Protein AF-A0A6S6T4F5-F1 (afdb_monomer_lite)

Structure (mmCIF, N/CA/C/O backbone):
data_AF-A0A6S6T4F5-F1
#
_entry.id   AF-A0A6S6T4F5-F1
#
loop_
_atom_site.group_PDB
_atom_site.id
_atom_site.type_symbol
_atom_site.label_atom_id
_atom_site.label_alt_id
_atom_site.label_comp_id
_atom_site.label_asym_id
_atom_site.label_entity_id
_atom_site.label_seq_id
_atom_site.pdbx_PDB_ins_code
_atom_site.Cartn_x
_atom_site.Cartn_y
_atom_site.Cartn_z
_atom_site.occupancy
_atom_site.B_iso_or_equiv
_atom_site.auth_seq_id
_atom_site.auth_comp_id
_atom_site.auth_asym_id
_atom_site.auth_atom_id
_atom_site.pdbx_PDB_model_num
ATOM 1 N N . TRP A 1 1 ? 0.548 8.487 -3.171 1.00 74.69 1 TRP A N 1
ATOM 2 C CA . TRP A 1 1 ? -0.262 9.704 -2.981 1.00 74.69 1 TRP A CA 1
ATOM 3 C C . TRP A 1 1 ? -0.060 10.756 -4.063 1.00 74.69 1 TRP A C 1
ATOM 5 O O . TRP A 1 1 ? -1.010 10.985 -4.784 1.00 74.69 1 TRP A O 1
ATOM 15 N N . LYS A 1 2 ? 1.129 11.364 -4.257 1.00 78.38 2 LYS A N 1
ATOM 16 C CA . LYS A 1 2 ? 1.298 12.429 -5.276 1.00 78.38 2 LYS A CA 1
ATOM 17 C C . LYS A 1 2 ? 0.782 12.031 -6.668 1.00 78.38 2 LYS A C 1
ATOM 19 O O . LYS A 1 2 ? -0.039 12.744 -7.213 1.00 78.38 2 LYS A O 1
ATOM 24 N N . TYR A 1 3 ? 1.200 10.874 -7.176 1.00 80.44 3 TYR A N 1
ATOM 25 C CA . TYR A 1 3 ? 0.739 10.395 -8.481 1.00 80.44 3 TYR A CA 1
ATOM 26 C C . TYR A 1 3 ? -0.768 10.071 -8.506 1.00 80.44 3 TYR A C 1
ATOM 28 O O . TYR A 1 3 ? -1.454 10.435 -9.446 1.00 80.44 3 TYR A O 1
ATOM 36 N N . MET A 1 4 ? -1.326 9.499 -7.431 1.00 82.44 4 MET A N 1
ATOM 37 C CA . MET A 1 4 ? -2.783 9.288 -7.316 1.00 82.44 4 MET A CA 1
ATOM 38 C C . MET A 1 4 ? -3.574 10.601 -7.411 1.00 82.44 4 MET A C 1
ATOM 40 O O . MET A 1 4 ? -4.657 10.612 -7.973 1.00 82.44 4 MET A O 1
ATOM 44 N N . ARG A 1 5 ? -3.026 11.709 -6.893 1.00 84.00 5 ARG A N 1
ATOM 45 C CA . ARG A 1 5 ? -3.630 13.050 -6.999 1.00 84.00 5 ARG A CA 1
ATOM 46 C C . ARG A 1 5 ? -3.539 13.656 -8.399 1.00 84.00 5 ARG A C 1
ATOM 48 O O . ARG A 1 5 ? -4.255 14.605 -8.680 1.00 84.00 5 ARG A O 1
ATOM 55 N N . GLU A 1 6 ? -2.607 13.182 -9.222 1.00 85.31 6 GLU A N 1
ATOM 56 C CA . GLU A 1 6 ? -2.484 13.591 -10.626 1.00 85.31 6 GLU A CA 1
ATOM 57 C C . GLU A 1 6 ? -3.473 12.816 -11.503 1.00 85.31 6 GLU A C 1
ATOM 59 O O . GLU A 1 6 ? -3.980 13.372 -12.470 1.00 85.31 6 GLU A O 1
ATOM 64 N N . LEU A 1 7 ? -3.762 11.561 -11.142 1.00 84.25 7 LEU A N 1
ATOM 65 C CA . LEU A 1 7 ? -4.749 10.723 -11.824 1.00 84.25 7 LEU A CA 1
ATOM 66 C C . LEU A 1 7 ? -6.187 11.095 -11.453 1.00 84.25 7 LEU A C 1
ATOM 68 O O . LEU A 1 7 ? -7.042 11.149 -12.322 1.00 84.25 7 LEU A O 1
ATOM 72 N N . ASN A 1 8 ? -6.440 11.390 -10.177 1.00 82.50 8 ASN A N 1
ATOM 73 C CA . ASN A 1 8 ? -7.784 11.632 -9.672 1.00 82.50 8 ASN A CA 1
ATOM 74 C C . ASN A 1 8 ? -7.935 13.042 -9.077 1.00 82.50 8 ASN A C 1
ATOM 76 O O . ASN A 1 8 ? -7.278 13.410 -8.093 1.00 82.50 8 ASN A O 1
ATOM 80 N N . ASN A 1 9 ? -8.869 13.807 -9.648 1.00 82.44 9 ASN A N 1
ATOM 81 C CA . ASN A 1 9 ? -9.191 15.169 -9.226 1.00 82.44 9 ASN A CA 1
ATOM 82 C C . ASN A 1 9 ? -9.790 15.255 -7.816 1.00 82.44 9 ASN A C 1
ATOM 84 O O . ASN A 1 9 ? -9.547 16.244 -7.121 1.00 82.44 9 ASN A O 1
ATOM 88 N N . ASP A 1 10 ? -10.508 14.236 -7.350 1.00 83.06 10 ASP A N 1
ATOM 89 C CA . ASP A 1 10 ? -11.091 14.219 -6.004 1.00 83.06 10 ASP A CA 1
ATOM 90 C C . ASP A 1 10 ? -9.997 14.172 -4.931 1.00 83.06 10 ASP A C 1
ATOM 92 O O . ASP A 1 10 ? -10.127 14.746 -3.846 1.00 83.06 10 ASP A O 1
ATOM 96 N N . TYR A 1 11 ? -8.845 13.585 -5.258 1.00 81.81 11 TYR A N 1
ATOM 97 C CA . TYR A 1 11 ? -7.681 13.575 -4.377 1.00 81.81 11 TYR A CA 1
ATOM 98 C C . TYR A 1 11 ? -6.831 14.843 -4.501 1.00 81.81 11 TYR A C 1
ATOM 100 O O . TYR A 1 11 ? -5.964 15.079 -3.651 1.00 81.81 11 TYR A O 1
ATOM 108 N N . ALA A 1 12 ? -7.061 15.698 -5.502 1.00 80.69 12 ALA A N 1
ATOM 109 C CA . ALA A 1 12 ? -6.193 16.832 -5.817 1.00 80.69 12 ALA A CA 1
ATOM 110 C C . ALA A 1 12 ? -5.990 17.796 -4.637 1.00 80.69 12 ALA A C 1
ATOM 112 O O . ALA A 1 12 ? -4.903 18.357 -4.501 1.00 80.69 12 ALA A O 1
ATOM 113 N N . ASN A 1 13 ? -6.973 17.935 -3.743 1.00 81.25 13 ASN A N 1
ATOM 114 C CA . ASN A 1 13 ? -6.919 18.855 -2.598 1.00 81.25 13 ASN A CA 1
ATOM 115 C C . ASN A 1 13 ? -6.362 18.240 -1.304 1.00 81.25 13 ASN A C 1
ATOM 117 O O . ASN A 1 13 ? -6.194 18.945 -0.311 1.00 81.25 13 ASN A O 1
ATOM 121 N N . SER A 1 14 ? -6.051 16.945 -1.294 1.00 79.88 14 SER A N 1
ATOM 122 C CA . SER A 1 14 ? -5.498 16.285 -0.109 1.00 79.88 14 SER A CA 1
ATOM 123 C C . SER A 1 14 ? -4.089 16.799 0.227 1.00 79.88 14 SER A C 1
ATOM 125 O O . SER A 1 14 ? -3.204 16.894 -0.634 1.00 79.88 14 SER A O 1
ATOM 127 N N . GLN A 1 15 ? -3.847 17.126 1.497 1.00 80.06 15 GLN A N 1
ATOM 128 C CA . GLN A 1 15 ? -2.523 17.528 1.962 1.00 80.06 15 GLN A CA 1
ATOM 129 C C . GLN A 1 15 ? -1.680 16.287 2.275 1.00 80.06 15 GLN A C 1
ATOM 131 O O . GLN A 1 15 ? -1.990 15.508 3.169 1.00 80.06 15 GLN A O 1
ATOM 136 N N . THR A 1 16 ? -0.598 16.091 1.520 1.00 77.44 16 THR A N 1
ATOM 137 C CA . THR A 1 16 ? 0.304 14.953 1.726 1.00 77.44 16 THR A CA 1
ATOM 138 C C . THR A 1 16 ? 1.345 15.284 2.786 1.00 77.44 16 THR A C 1
ATOM 140 O O . THR A 1 16 ? 2.193 16.152 2.562 1.00 77.44 16 THR A O 1
ATOM 143 N N . PHE A 1 17 ? 1.369 14.527 3.877 1.00 79.25 17 PHE A N 1
ATOM 144 C CA . PHE A 1 17 ? 2.490 14.522 4.811 1.00 79.25 17 PHE A CA 1
ATOM 145 C C . PHE A 1 17 ? 3.350 13.285 4.547 1.00 79.25 17 PHE A C 1
ATOM 147 O O . PHE A 1 17 ? 2.884 12.157 4.672 1.00 79.25 17 PHE A O 1
ATOM 154 N N . TYR A 1 18 ? 4.621 13.474 4.182 1.00 76.81 18 TYR A N 1
ATOM 155 C CA . TYR A 1 18 ? 5.584 12.371 4.013 1.00 76.81 18 TYR A CA 1
ATOM 156 C C . TYR A 1 18 ? 6.149 11.925 5.368 1.00 76.81 18 TYR A C 1
ATOM 158 O O . TYR A 1 18 ? 7.358 11.837 5.570 1.00 76.81 18 TYR A O 1
ATOM 166 N N . GLN A 1 19 ? 5.249 11.700 6.319 1.00 78.50 19 GLN A N 1
ATOM 167 C CA . GLN A 1 19 ? 5.535 11.174 7.642 1.00 78.50 19 GLN A CA 1
ATOM 168 C C . GLN A 1 19 ? 4.931 9.776 7.717 1.00 78.50 19 GLN A C 1
ATOM 170 O O . GLN A 1 19 ? 3.847 9.528 7.197 1.00 78.50 19 GLN A O 1
ATOM 175 N N . GLY A 1 20 ? 5.649 8.840 8.325 1.00 79.88 20 GLY A N 1
ATOM 176 C CA . GLY A 1 20 ? 5.223 7.449 8.386 1.00 79.88 20 GLY A CA 1
ATOM 177 C C . GLY A 1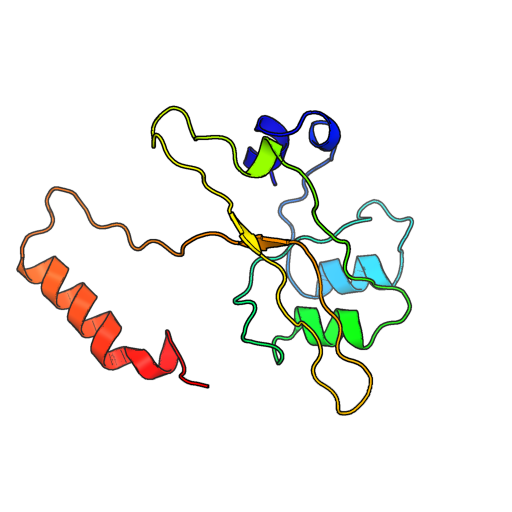 20 ? 5.573 6.806 9.715 1.00 79.88 20 GLY A C 1
ATOM 178 O O . GLY A 1 20 ? 6.027 7.457 10.654 1.00 79.88 20 GLY A O 1
ATOM 179 N N . GLY A 1 21 ? 5.395 5.492 9.777 1.00 86.94 21 GLY A N 1
ATOM 180 C CA . GLY A 1 21 ? 5.666 4.727 10.987 1.00 86.94 21 GLY A CA 1
ATOM 181 C C . GLY A 1 21 ? 4.482 4.682 11.949 1.00 86.94 21 GLY A C 1
ATOM 182 O O . GLY A 1 21 ? 3.465 5.347 11.775 1.00 86.94 21 GLY A O 1
ATOM 183 N N . MET A 1 22 ? 4.636 3.860 12.987 1.00 88.38 22 MET A N 1
ATOM 184 C CA . MET A 1 22 ? 3.577 3.592 13.967 1.00 88.38 22 MET A CA 1
ATOM 185 C C . MET A 1 22 ? 3.141 4.834 14.747 1.00 88.38 22 MET A C 1
ATOM 187 O O . MET A 1 22 ? 2.012 4.880 15.214 1.00 88.38 22 MET A O 1
ATOM 191 N N . GLN A 1 23 ? 4.013 5.835 14.885 1.00 88.31 23 GLN A N 1
ATOM 192 C CA . GLN A 1 23 ? 3.697 7.062 15.613 1.00 88.31 23 GLN A CA 1
ATOM 193 C C . GLN A 1 23 ? 2.574 7.856 14.934 1.00 88.31 23 GLN A C 1
ATOM 195 O O . GLN A 1 23 ? 1.668 8.315 15.620 1.00 88.31 23 GLN A O 1
ATOM 200 N N . VAL A 1 24 ? 2.601 7.966 13.602 1.00 89.81 24 VAL A N 1
ATOM 201 C CA . VAL A 1 24 ? 1.558 8.673 12.842 1.00 89.81 24 VAL A CA 1
ATOM 202 C C . VAL A 1 24 ? 0.235 7.912 12.912 1.00 89.81 24 VAL A C 1
ATOM 204 O O . VAL A 1 24 ? -0.801 8.506 13.183 1.00 89.81 24 VAL A O 1
ATOM 207 N N . LEU A 1 25 ? 0.272 6.583 12.764 1.00 90.81 25 LEU A N 1
ATOM 208 C CA . LEU A 1 25 ? -0.927 5.750 12.907 1.00 90.81 25 LEU A CA 1
ATOM 209 C C . LEU A 1 25 ? -1.516 5.826 14.329 1.00 90.81 25 LEU A C 1
ATOM 211 O O . LEU A 1 25 ? -2.728 5.879 14.497 1.00 90.81 25 LEU A O 1
ATOM 215 N N . SER A 1 26 ? -0.662 5.883 15.356 1.00 88.75 26 SER A N 1
ATOM 216 C CA . SER A 1 26 ? -1.090 6.074 16.746 1.00 88.75 26 SER A CA 1
ATOM 217 C C . SER A 1 26 ? -1.701 7.456 16.983 1.00 88.75 26 SER A C 1
ATOM 219 O O . SER A 1 26 ? -2.612 7.571 17.801 1.00 88.75 26 SER A O 1
ATOM 221 N N . GLN A 1 27 ? -1.205 8.496 16.304 1.00 90.75 27 GLN A N 1
ATOM 222 C CA . GLN A 1 27 ? -1.781 9.839 16.365 1.00 90.75 27 GLN A CA 1
ATOM 223 C C . GLN A 1 27 ? -3.179 9.847 15.750 1.00 90.75 27 GLN A C 1
ATOM 225 O O . GLN A 1 27 ? -4.099 10.317 16.409 1.00 90.75 27 GLN A O 1
ATOM 230 N N . LEU A 1 28 ? -3.343 9.256 14.562 1.00 91.69 28 LEU A N 1
ATOM 231 C CA . LEU A 1 28 ? -4.645 9.103 13.909 1.00 91.69 28 LEU A CA 1
ATOM 232 C C . LEU A 1 28 ? -5.647 8.379 14.824 1.00 91.69 28 LEU A C 1
ATOM 234 O O . LEU A 1 28 ? -6.746 8.870 15.037 1.00 91.69 28 LEU A O 1
ATOM 238 N N . ALA A 1 29 ? -5.234 7.272 15.450 1.00 91.12 29 ALA A N 1
ATOM 239 C CA . ALA A 1 29 ? -6.091 6.523 16.373 1.00 91.12 29 ALA A CA 1
ATOM 240 C C . ALA A 1 29 ? -6.470 7.302 17.647 1.00 91.12 29 ALA A C 1
ATOM 242 O O . ALA A 1 29 ? -7.505 7.039 18.249 1.00 91.12 29 ALA A O 1
ATOM 243 N N . SER A 1 30 ? -5.615 8.226 18.101 1.00 91.19 30 SER A N 1
ATOM 244 C CA . SER A 1 30 ? -5.844 8.994 19.337 1.00 91.19 30 SER A CA 1
ATOM 245 C C . SER A 1 30 ? -6.560 10.325 19.091 1.00 91.19 30 SER A C 1
ATOM 247 O O . SER A 1 30 ? -7.113 10.905 20.024 1.00 91.19 30 SER A O 1
ATOM 249 N N . GLN A 1 31 ? -6.482 10.848 17.867 1.00 90.44 31 GLN A N 1
ATOM 250 C CA . GLN A 1 31 ? -7.003 12.147 17.444 1.00 90.44 31 GLN A CA 1
ATOM 251 C C . GLN A 1 31 ? -7.546 12.037 16.006 1.00 90.44 31 GLN A C 1
ATOM 253 O O . GLN A 1 31 ? -6.942 12.599 15.091 1.00 90.44 31 GLN A O 1
ATOM 258 N N . PRO A 1 32 ? -8.667 11.323 15.790 1.00 81.69 32 PRO A N 1
ATOM 259 C CA . PRO A 1 32 ? -9.206 11.082 14.446 1.00 81.69 32 PRO A CA 1
ATOM 260 C C . PRO A 1 32 ? -9.583 12.379 13.708 1.00 81.69 32 PRO A C 1
ATOM 262 O O . PRO A 1 32 ? -9.438 12.457 12.491 1.00 81.69 32 PRO A O 1
ATOM 265 N N . ASP A 1 33 ? -9.966 13.424 14.450 1.00 85.75 33 ASP A N 1
ATOM 266 C CA . ASP A 1 33 ? -10.289 14.761 13.923 1.00 85.75 33 ASP A CA 1
ATOM 267 C C . ASP A 1 33 ? -9.078 15.722 13.886 1.00 85.75 33 ASP A C 1
ATOM 269 O O . ASP A 1 33 ? -9.239 16.942 13.810 1.00 85.75 33 ASP A O 1
ATOM 273 N N . GLY A 1 34 ? -7.856 15.200 14.024 1.00 85.81 34 GLY A N 1
ATOM 274 C CA . GLY A 1 34 ? -6.627 15.993 13.987 1.00 85.81 34 GLY A CA 1
ATOM 275 C C . GLY A 1 34 ? -6.198 16.404 12.573 1.00 85.81 34 GLY A C 1
ATOM 276 O O . GLY A 1 34 ? -6.861 16.124 11.578 1.00 85.81 34 GLY A O 1
ATOM 277 N N . ASP A 1 35 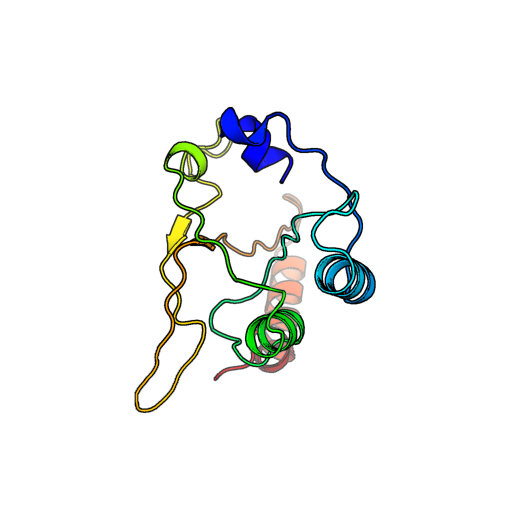? -5.019 17.026 12.473 1.00 85.69 35 ASP A N 1
ATOM 278 C CA . ASP A 1 35 ? -4.437 17.458 11.188 1.00 85.69 35 ASP A CA 1
ATOM 279 C C . ASP A 1 35 ? -4.139 16.288 10.227 1.00 85.69 35 ASP A C 1
ATOM 281 O O . ASP A 1 35 ? -4.025 16.476 9.015 1.00 85.69 35 ASP A O 1
ATOM 285 N N . ILE A 1 36 ? -3.982 15.077 10.774 1.00 86.06 36 ILE A N 1
ATOM 286 C CA . ILE A 1 36 ? -3.806 13.833 10.024 1.00 86.06 36 ILE A CA 1
ATOM 287 C C . ILE A 1 36 ? -5.046 12.981 10.268 1.00 86.06 36 ILE A C 1
ATOM 289 O O . ILE A 1 36 ? -5.221 12.451 11.360 1.00 86.06 36 ILE A O 1
ATOM 293 N N . ASN A 1 37 ? -5.865 12.832 9.231 1.00 87.25 37 ASN A N 1
ATOM 294 C CA . ASN A 1 37 ? -7.138 12.107 9.261 1.00 87.25 37 ASN A CA 1
ATOM 295 C C . ASN A 1 37 ? -7.143 10.848 8.371 1.00 87.25 37 ASN A C 1
ATOM 297 O O . ASN A 1 37 ? -8.128 10.120 8.328 1.00 87.25 37 ASN A O 1
ATOM 301 N N . ALA A 1 38 ? -6.040 10.572 7.669 1.00 88.62 38 ALA A N 1
ATOM 302 C CA . ALA A 1 38 ? -5.868 9.377 6.853 1.00 88.62 38 ALA A CA 1
ATOM 303 C C . ALA A 1 38 ? -4.407 8.912 6.862 1.00 88.62 38 ALA A C 1
ATOM 305 O O . ALA A 1 38 ? -3.473 9.718 6.911 1.00 88.62 38 ALA A O 1
ATOM 306 N N . PHE A 1 39 ? -4.206 7.596 6.778 1.00 90.44 39 PHE A N 1
ATOM 307 C CA . PHE A 1 39 ? -2.886 6.975 6.727 1.00 90.44 39 PHE A CA 1
ATOM 308 C C . PHE A 1 39 ? -2.832 5.940 5.602 1.00 90.44 39 PHE A C 1
ATOM 310 O O . PHE A 1 39 ? -3.500 4.913 5.661 1.00 90.44 39 PHE A O 1
ATOM 317 N N . LEU A 1 40 ? -2.002 6.196 4.589 1.00 88.12 40 LEU A N 1
ATOM 318 C CA . LEU A 1 40 ? -1.743 5.250 3.505 1.00 88.12 40 LEU A CA 1
ATOM 319 C C . LEU A 1 40 ? -0.414 4.529 3.743 1.00 88.12 40 LEU A C 1
ATOM 321 O O . LEU A 1 40 ? 0.620 5.169 3.950 1.00 88.12 40 LEU A O 1
ATOM 325 N N . TRP A 1 41 ? -0.413 3.205 3.617 1.00 88.69 41 TRP A N 1
ATOM 326 C CA . TRP A 1 41 ? 0.806 2.401 3.551 1.00 88.69 41 TRP A CA 1
ATOM 327 C C . TRP A 1 41 ? 0.746 1.432 2.372 1.00 88.69 41 TRP A C 1
ATOM 329 O O . TRP A 1 41 ? -0.312 1.180 1.808 1.00 88.69 41 TRP A O 1
ATOM 339 N N . VAL A 1 42 ? 1.906 0.889 2.004 1.00 85.56 42 VAL A N 1
ATOM 340 C CA . VAL A 1 42 ? 2.026 -0.157 0.984 1.00 85.56 42 VAL A CA 1
ATOM 341 C C . VAL A 1 42 ? 2.607 -1.395 1.652 1.00 85.56 42 VAL A C 1
ATOM 343 O O . VAL A 1 42 ? 3.632 -1.320 2.333 1.00 85.56 42 VAL A O 1
ATOM 346 N N . SER A 1 43 ? 1.943 -2.530 1.479 1.00 85.50 43 SER A N 1
ATOM 347 C CA . SER 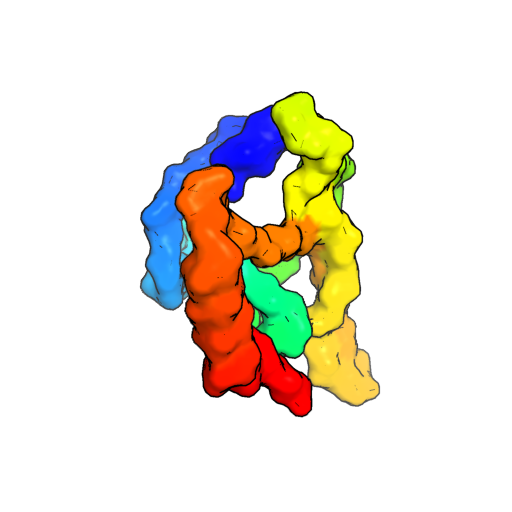A 1 43 ? 2.385 -3.835 1.969 1.00 85.50 43 SER A CA 1
ATOM 348 C C . SER A 1 43 ? 1.978 -4.928 0.990 1.00 85.50 43 SER A C 1
ATOM 350 O O . SER A 1 43 ? 1.121 -4.712 0.141 1.00 85.50 43 SER A O 1
ATOM 352 N N . ASN A 1 44 ? 2.584 -6.108 1.125 1.00 83.25 44 ASN A N 1
ATOM 353 C CA . ASN A 1 44 ? 2.097 -7.295 0.431 1.00 83.25 44 ASN A CA 1
ATOM 354 C C . ASN A 1 44 ? 0.729 -7.694 1.040 1.00 83.25 44 ASN A C 1
ATOM 356 O O . ASN A 1 44 ? 0.676 -7.840 2.267 1.0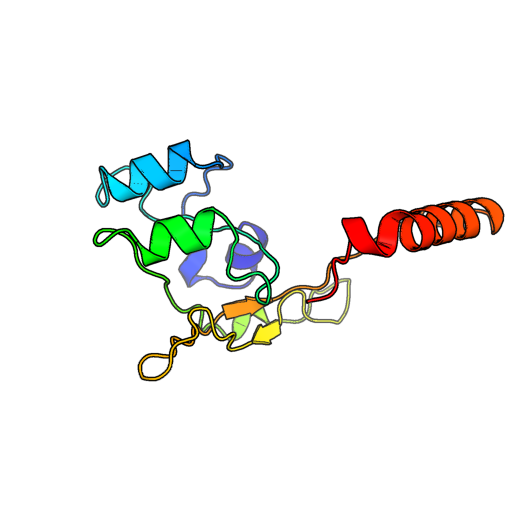0 83.25 44 ASN A O 1
ATOM 360 N N . PRO A 1 45 ? -0.338 -7.833 0.228 1.00 76.06 45 PRO A N 1
ATOM 361 C CA . PRO A 1 45 ? -1.684 -8.150 0.712 1.00 76.06 45 PRO A CA 1
ATOM 362 C C . PRO A 1 45 ? -1.792 -9.538 1.358 1.00 76.06 45 PRO A C 1
ATOM 364 O O . PRO A 1 45 ? -2.545 -9.700 2.311 1.00 76.06 45 PRO A O 1
ATOM 367 N N . ASP A 1 46 ? -0.971 -10.502 0.942 1.00 77.94 46 ASP A N 1
ATOM 368 C CA . ASP A 1 46 ? -0.982 -11.874 1.468 1.00 77.94 46 ASP A CA 1
ATOM 369 C C . ASP A 1 46 ? -0.362 -11.966 2.875 1.00 77.94 46 ASP A C 1
ATOM 371 O O . ASP A 1 46 ? -0.547 -12.939 3.609 1.00 77.94 46 ASP A O 1
ATOM 375 N N . LYS A 1 47 ? 0.378 -10.932 3.299 1.00 82.56 47 LYS A N 1
ATOM 376 C CA . LYS A 1 47 ? 1.021 -10.872 4.620 1.00 82.56 47 LYS A CA 1
ATOM 377 C C . LYS A 1 47 ? 0.101 -10.256 5.665 1.00 82.56 47 LYS A C 1
ATOM 379 O O . LYS A 1 47 ? 0.274 -9.108 6.086 1.00 82.56 47 LYS A O 1
ATOM 384 N N . LEU A 1 48 ? -0.840 -11.065 6.143 1.00 82.44 48 LEU A N 1
ATOM 385 C CA . LEU A 1 48 ? -1.850 -10.656 7.126 1.00 82.44 48 LEU A CA 1
ATOM 386 C C . LEU A 1 48 ? -1.293 -10.364 8.527 1.00 82.44 48 LEU A C 1
ATOM 388 O O . LEU A 1 48 ? -1.950 -9.745 9.364 1.00 82.44 48 LEU A O 1
ATOM 392 N N . ASP A 1 49 ? -0.068 -10.796 8.814 1.00 82.81 49 ASP A N 1
ATOM 393 C CA . ASP A 1 49 ? 0.542 -10.669 10.131 1.00 82.81 49 ASP A CA 1
ATOM 394 C C . ASP A 1 49 ? 1.334 -9.359 10.324 1.00 82.81 49 ASP A C 1
ATOM 396 O O . ASP A 1 49 ? 1.927 -9.137 11.390 1.00 82.81 49 ASP A O 1
ATOM 400 N N . GLN A 1 50 ? 1.318 -8.478 9.322 1.00 86.25 50 GLN A N 1
ATOM 401 C CA . GLN A 1 50 ? 2.056 -7.223 9.321 1.00 86.25 50 GLN A CA 1
ATOM 402 C C . GLN A 1 50 ? 1.510 -6.211 10.348 1.00 86.25 50 GLN A C 1
ATOM 404 O O . GLN A 1 50 ? 0.314 -6.135 10.640 1.00 86.25 50 GLN A O 1
ATOM 409 N N . ARG A 1 51 ? 2.421 -5.417 10.924 1.00 89.69 51 ARG A N 1
ATOM 410 C CA . ARG A 1 51 ? 2.153 -4.585 12.111 1.00 89.69 51 ARG A CA 1
ATOM 411 C C . ARG A 1 51 ? 1.053 -3.532 11.934 1.00 89.69 51 ARG A C 1
ATOM 413 O O . ARG A 1 51 ? 0.326 -3.279 12.889 1.00 89.69 51 ARG A O 1
ATOM 420 N N . TYR A 1 52 ? 0.946 -2.900 10.765 1.00 90.56 52 TYR A N 1
ATOM 421 C CA . TYR A 1 52 ? -0.043 -1.853 10.513 1.00 90.56 52 TYR A CA 1
ATOM 422 C C . TYR A 1 52 ? -1.442 -2.459 10.419 1.00 90.56 52 TYR A C 1
ATOM 424 O O . TYR A 1 52 ? -2.326 -2.004 11.134 1.00 90.56 52 TYR A O 1
ATOM 432 N N . LEU A 1 53 ? -1.619 -3.538 9.648 1.00 89.50 53 LEU A N 1
ATOM 433 C CA . LEU A 1 53 ? -2.905 -4.233 9.518 1.00 89.50 53 LEU A CA 1
ATOM 434 C C . LEU A 1 53 ? -3.371 -4.763 10.870 1.00 89.50 53 LEU A C 1
ATOM 436 O O . LEU A 1 53 ? -4.488 -4.477 11.277 1.00 89.50 53 LEU A O 1
ATOM 440 N N . LYS A 1 54 ? -2.491 -5.432 11.626 1.00 89.06 54 LYS A N 1
ATOM 441 C CA . LYS A 1 54 ? -2.806 -5.853 13.000 1.00 89.06 54 LYS A CA 1
ATOM 442 C C . LYS A 1 54 ? -3.229 -4.691 13.895 1.00 89.06 54 LYS A C 1
ATOM 444 O O . LYS A 1 54 ? -4.057 -4.888 14.774 1.00 89.06 54 LYS A O 1
ATOM 449 N N . THR A 1 55 ? -2.640 -3.510 13.725 1.00 91.06 55 THR A N 1
ATOM 450 C CA . THR A 1 55 ? -2.986 -2.341 14.543 1.00 91.06 55 THR A CA 1
ATOM 451 C C . THR A 1 55 ? -4.363 -1.808 14.171 1.00 91.06 55 THR A C 1
ATOM 453 O O . THR A 1 55 ? -5.162 -1.576 15.067 1.00 91.06 55 THR A O 1
ATOM 456 N N . VAL A 1 56 ? -4.651 -1.676 12.873 1.00 91.38 56 VAL A N 1
ATOM 457 C CA . VAL A 1 56 ? -5.960 -1.232 12.374 1.00 91.38 56 VAL A CA 1
ATOM 458 C C . VAL A 1 56 ? -7.056 -2.216 12.790 1.00 91.38 56 VAL A C 1
ATOM 460 O O . VAL A 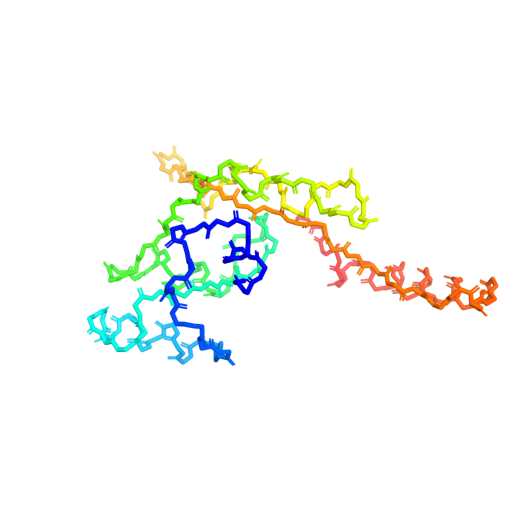1 56 ? -8.016 -1.816 13.426 1.00 91.38 56 VAL A O 1
ATOM 463 N N . LEU A 1 57 ? -6.879 -3.519 12.549 1.00 89.19 57 LEU A N 1
ATOM 464 C CA . LEU A 1 57 ? -7.901 -4.532 12.854 1.00 89.19 57 LEU A CA 1
ATOM 465 C C . LEU A 1 57 ? -8.204 -4.709 14.353 1.00 89.19 57 LEU A C 1
ATOM 467 O O . LEU A 1 57 ? -9.237 -5.282 14.695 1.00 89.19 57 LEU A O 1
ATOM 471 N N . ASN A 1 58 ? -7.301 -4.282 15.242 1.00 88.81 58 ASN A N 1
ATOM 472 C CA . ASN A 1 58 ? -7.460 -4.398 16.697 1.00 88.81 58 ASN A CA 1
ATOM 473 C C . ASN A 1 58 ? -7.782 -3.056 17.376 1.00 88.81 58 ASN A C 1
ATOM 475 O O . ASN A 1 58 ? -7.761 -2.985 18.606 1.00 88.81 58 ASN A O 1
ATOM 479 N N . ASN A 1 59 ? -8.033 -1.996 16.607 1.00 89.12 59 ASN A N 1
ATOM 480 C CA . ASN A 1 59 ? -8.346 -0.668 17.119 1.00 89.12 59 ASN A CA 1
ATOM 481 C C . ASN A 1 59 ? -9.714 -0.227 16.586 1.00 89.12 59 ASN A C 1
ATOM 483 O O . ASN A 1 59 ? -9.940 -0.234 15.386 1.00 89.12 59 ASN A O 1
ATOM 487 N N . ASP A 1 60 ? -10.623 0.149 17.478 1.00 90.25 60 ASP A N 1
ATOM 488 C CA . ASP A 1 60 ? -12.004 0.522 17.158 1.00 90.25 60 ASP A CA 1
ATOM 489 C C . ASP A 1 60 ? -12.154 1.946 16.598 1.00 90.25 60 ASP A C 1
ATOM 491 O O . ASP A 1 60 ? -13.215 2.292 16.089 1.00 90.25 60 ASP A O 1
ATOM 495 N N . GLN A 1 61 ? -11.102 2.764 16.683 1.00 90.50 61 GLN A N 1
ATOM 496 C CA . GLN A 1 61 ? -11.035 4.113 16.111 1.00 90.50 61 GLN A CA 1
ATOM 497 C C . GLN A 1 61 ? -10.422 4.126 14.703 1.00 90.50 61 GLN A C 1
ATOM 499 O O . GLN A 1 61 ? -10.308 5.188 14.094 1.00 90.50 61 GLN A O 1
ATOM 504 N N . LEU A 1 62 ? -9.967 2.974 14.202 1.00 91.44 62 LEU A N 1
ATOM 505 C CA . LEU A 1 62 ? -9.353 2.838 12.887 1.00 91.44 62 LEU A CA 1
ATOM 506 C C . LEU A 1 62 ? -10.167 1.880 12.025 1.00 91.44 62 LEU A C 1
ATOM 508 O O . LEU A 1 62 ? -10.600 0.825 12.476 1.00 91.44 62 LEU A O 1
ATOM 512 N N . GLU A 1 63 ? -10.283 2.209 10.747 1.00 91.50 63 GLU A N 1
ATOM 513 C CA . GLU A 1 63 ? -10.908 1.341 9.760 1.00 91.50 63 GLU A CA 1
ATOM 514 C C . GLU A 1 63 ? -10.105 1.314 8.460 1.00 91.50 63 GLU A C 1
ATOM 516 O O . GLU A 1 63 ? -9.314 2.213 8.159 1.00 91.50 63 GLU A O 1
ATOM 521 N N . LEU A 1 64 ? -10.279 0.226 7.710 1.00 90.31 64 LEU A N 1
ATOM 522 C CA . LEU A 1 64 ? -9.794 0.119 6.342 1.00 90.31 64 LEU A CA 1
ATOM 523 C C . LEU A 1 64 ? -10.841 0.747 5.432 1.00 90.31 64 LEU A C 1
ATOM 525 O O . LEU A 1 64 ? -12.016 0.405 5.529 1.00 90.31 64 LEU A O 1
ATOM 529 N N . ILE A 1 65 ? -10.401 1.650 4.563 1.00 88.25 65 ILE A N 1
ATOM 530 C CA . ILE A 1 65 ? -11.263 2.324 3.596 1.00 88.25 65 ILE A CA 1
ATOM 531 C C . ILE A 1 65 ? -11.002 1.720 2.220 1.00 88.25 65 ILE A C 1
ATOM 533 O O . ILE A 1 65 ? -9.846 1.660 1.787 1.00 88.25 65 ILE A O 1
ATOM 537 N N . ASP A 1 66 ? -12.071 1.298 1.548 1.00 87.19 66 ASP A N 1
ATOM 538 C CA . ASP A 1 66 ? -12.007 0.827 0.168 1.00 87.19 66 ASP A CA 1
ATOM 539 C C . ASP A 1 66 ? -11.534 1.949 -0.765 1.00 87.19 66 ASP A C 1
ATOM 541 O O . ASP A 1 66 ? -11.903 3.120 -0.625 1.00 87.19 66 ASP A O 1
ATOM 545 N N . VAL A 1 67 ? -10.703 1.586 -1.738 1.00 83.88 67 VAL A N 1
ATOM 546 C CA . VAL A 1 67 ? -10.254 2.486 -2.799 1.00 83.88 67 VAL A CA 1
ATOM 547 C C . VAL A 1 67 ? -10.864 2.000 -4.102 1.00 83.88 67 VAL A C 1
ATOM 549 O O . VAL A 1 67 ? -10.382 1.043 -4.702 1.00 83.88 67 VAL A O 1
ATOM 552 N N . ASP A 1 68 ? -11.894 2.714 -4.547 1.00 73.00 68 ASP A N 1
ATOM 553 C CA . ASP A 1 68 ? -12.756 2.340 -5.667 1.00 73.00 68 ASP A CA 1
ATOM 554 C C . ASP A 1 68 ? -12.748 3.430 -6.738 1.00 73.00 68 ASP A C 1
ATOM 556 O O . ASP A 1 68 ? -13.743 4.122 -6.945 1.00 73.00 68 ASP A O 1
ATOM 560 N N . ASP A 1 69 ? -11.611 3.611 -7.412 1.00 79.19 69 ASP A N 1
ATOM 561 C CA . ASP A 1 69 ? -11.444 4.742 -8.325 1.00 79.19 69 ASP A CA 1
ATOM 562 C C . ASP A 1 69 ? -10.828 4.371 -9.677 1.00 79.19 69 ASP A C 1
ATOM 564 O O . ASP A 1 69 ? -9.633 4.130 -9.815 1.00 79.19 69 ASP A O 1
ATOM 568 N N . TRP A 1 70 ? -11.658 4.342 -10.712 1.00 71.81 70 TRP A N 1
ATOM 569 C CA . TRP A 1 70 ? -11.261 3.854 -12.029 1.00 71.81 70 TRP A CA 1
ATOM 570 C C . TRP A 1 70 ? -10.096 4.639 -12.663 1.00 71.81 70 TRP A C 1
ATOM 572 O O . TRP A 1 70 ? -9.285 3.997 -13.339 1.00 71.81 70 TRP A O 1
ATOM 582 N N . ASP A 1 71 ? -9.950 5.942 -12.375 1.00 81.44 71 ASP A N 1
ATOM 583 C CA . ASP A 1 71 ? -8.867 6.793 -12.900 1.00 81.44 71 ASP A CA 1
ATOM 584 C C . ASP A 1 71 ? -7.494 6.324 -12.396 1.00 81.44 71 ASP A C 1
ATOM 586 O O . ASP A 1 71 ? -6.466 6.508 -13.049 1.00 81.44 71 ASP A O 1
ATOM 590 N N . LEU A 1 72 ? -7.434 5.629 -11.254 1.00 83.00 72 LEU A N 1
ATOM 591 C CA . LEU A 1 72 ? -6.170 5.082 -10.758 1.00 83.00 72 LEU A CA 1
ATOM 592 C C . LEU A 1 72 ? -5.608 3.970 -11.656 1.00 83.00 72 LEU A C 1
ATOM 594 O O . LEU A 1 72 ? -4.406 3.708 -11.590 1.00 83.00 72 LEU A O 1
ATOM 598 N N . ASN A 1 73 ? -6.414 3.325 -12.510 1.00 83.75 73 ASN A N 1
ATOM 599 C CA . ASN A 1 73 ? -5.887 2.366 -13.489 1.00 83.75 73 ASN A CA 1
ATOM 600 C C . ASN A 1 73 ? -5.455 3.010 -14.817 1.00 83.75 73 ASN A C 1
ATOM 602 O O . ASN A 1 73 ? -4.968 2.298 -15.697 1.00 83.75 73 ASN A O 1
ATOM 606 N N . ASP A 1 74 ? -5.543 4.332 -14.960 1.00 86.38 74 ASP A N 1
ATOM 607 C CA . ASP A 1 74 ? -5.166 4.997 -16.201 1.00 86.38 74 ASP A CA 1
ATOM 608 C C . ASP A 1 74 ? -3.725 4.696 -16.629 1.00 86.38 74 ASP A C 1
ATOM 610 O O . ASP A 1 74 ? -2.793 4.494 -15.836 1.00 86.38 74 ASP A O 1
ATOM 614 N N . LYS A 1 75 ? -3.534 4.642 -17.951 1.00 84.88 75 LYS A N 1
ATOM 615 C CA . LYS A 1 75 ? -2.224 4.374 -18.538 1.00 84.88 75 LYS A CA 1
ATOM 616 C C . LYS A 1 75 ? -1.300 5.555 -18.298 1.00 84.88 75 LYS A C 1
ATOM 618 O O . LYS A 1 75 ? -1.561 6.666 -18.747 1.00 84.88 75 LYS A O 1
ATOM 623 N N . HIS A 1 76 ? -0.144 5.274 -17.711 1.00 83.88 76 HIS A N 1
ATOM 624 C CA . HIS A 1 76 ? 0.914 6.262 -17.609 1.00 83.88 76 HIS A CA 1
ATOM 625 C C . HIS A 1 76 ? 1.443 6.613 -19.007 1.00 83.88 76 HIS A C 1
ATOM 627 O O . HIS A 1 76 ? 1.882 5.726 -19.743 1.00 83.88 76 HIS A O 1
ATOM 633 N N . GLU A 1 77 ? 1.500 7.905 -19.335 1.00 84.81 77 GLU A N 1
ATOM 634 C CA . GLU A 1 77 ? 1.841 8.427 -20.670 1.00 84.81 77 GLU A CA 1
ATOM 635 C C . GLU A 1 77 ? 3.137 7.831 -21.246 1.00 84.81 77 GLU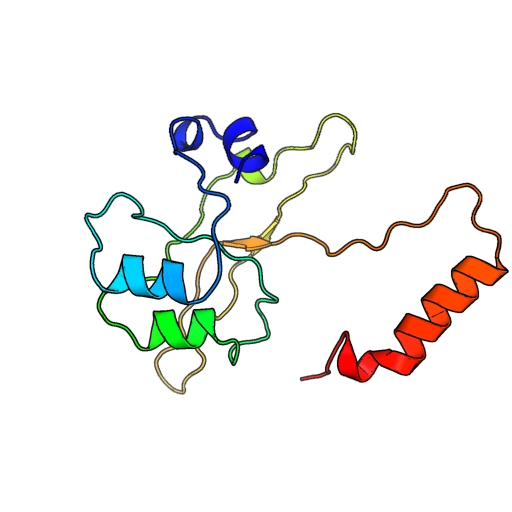 A C 1
ATOM 637 O O . GLU A 1 77 ? 3.160 7.323 -22.363 1.00 84.81 77 GLU A O 1
ATOM 642 N N . THR A 1 78 ? 4.214 7.820 -20.455 1.00 76.88 78 THR A N 1
ATOM 643 C CA . THR A 1 78 ? 5.518 7.276 -20.875 1.00 76.88 78 THR A CA 1
ATOM 644 C C . THR A 1 78 ? 5.591 5.746 -20.890 1.00 76.88 78 THR A C 1
ATOM 646 O O . THR A 1 78 ? 6.329 5.178 -21.691 1.00 76.88 78 THR A O 1
ATOM 649 N N . LEU A 1 79 ? 4.885 5.058 -19.986 1.00 76.00 79 LEU A N 1
ATOM 650 C CA . LEU A 1 79 ? 5.019 3.606 -19.807 1.00 76.00 79 LEU A CA 1
ATOM 651 C C . LEU A 1 79 ? 3.995 2.812 -20.629 1.00 76.00 79 LEU A C 1
ATOM 653 O O . LEU A 1 79 ? 4.172 1.610 -20.808 1.00 76.00 79 LEU A O 1
ATOM 657 N N . GLY A 1 80 ? 2.917 3.451 -21.096 1.00 83.69 80 GLY A N 1
ATOM 658 C CA . GLY A 1 80 ? 1.858 2.828 -21.898 1.00 83.69 80 GLY A CA 1
ATOM 659 C C . GLY A 1 80 ? 1.022 1.772 -21.160 1.00 83.69 80 GLY A C 1
ATOM 660 O O . GLY A 1 80 ? 0.202 1.093 -21.785 1.00 83.69 80 GLY A O 1
ATOM 661 N N . ARG A 1 81 ? 1.215 1.630 -19.844 1.00 81.25 81 ARG A N 1
ATOM 662 C CA . ARG A 1 81 ? 0.527 0.685 -18.953 1.00 81.25 81 ARG A CA 1
ATOM 663 C C . ARG A 1 81 ? 0.077 1.380 -17.670 1.00 81.25 81 ARG A C 1
ATOM 665 O O . ARG A 1 81 ? 0.627 2.427 -17.324 1.00 81.25 81 ARG A O 1
ATOM 672 N N . SER A 1 82 ? -0.898 0.793 -16.983 1.00 84.88 82 SER A N 1
ATOM 673 C CA . SER A 1 82 ? -1.335 1.267 -15.672 1.00 84.88 82 SER A CA 1
ATOM 674 C C . SER A 1 82 ? -0.235 1.057 -14.628 1.00 84.88 82 SER A C 1
ATOM 676 O O . SER A 1 82 ? 0.529 0.088 -14.698 1.00 84.88 82 SER A O 1
ATOM 678 N N . ILE A 1 83 ? -0.125 1.986 -13.676 1.00 84.50 83 ILE A N 1
ATOM 679 C CA . ILE A 1 83 ? 0.744 1.811 -12.500 1.00 84.50 83 ILE A CA 1
ATOM 680 C C . ILE A 1 83 ? 0.028 0.991 -11.430 1.00 84.50 83 ILE A C 1
ATOM 682 O O . ILE A 1 83 ? 0.646 0.126 -10.808 1.00 84.50 83 ILE A O 1
ATOM 686 N N . TYR A 1 84 ? -1.262 1.263 -11.232 1.00 86.94 84 TYR A N 1
ATOM 687 C CA . TYR A 1 84 ? -2.099 0.565 -10.272 1.00 86.94 84 TYR A CA 1
ATOM 688 C C . TYR A 1 84 ? -2.986 -0.476 -10.962 1.00 86.94 84 TYR A C 1
ATOM 690 O O . TYR A 1 84 ? -3.340 -0.357 -12.142 1.00 86.94 84 TYR A O 1
ATOM 698 N N . ARG A 1 85 ? -3.337 -1.512 -10.203 1.00 86.94 85 ARG A N 1
ATOM 699 C CA . ARG A 1 85 ? -4.342 -2.523 -10.537 1.00 86.94 85 ARG A CA 1
ATOM 700 C C . ARG A 1 85 ? -5.320 -2.640 -9.379 1.00 86.94 85 ARG A C 1
ATOM 702 O O . ARG A 1 85 ? -4.897 -2.531 -8.235 1.00 86.94 85 ARG A O 1
ATOM 709 N N . PHE A 1 86 ? -6.592 -2.856 -9.680 1.00 87.56 86 PHE A N 1
ATOM 710 C CA . PHE A 1 86 ? -7.609 -3.089 -8.660 1.00 87.56 86 PHE A CA 1
ATOM 711 C C . PHE A 1 86 ? -7.645 -4.558 -8.276 1.00 87.56 86 PHE A C 1
ATOM 713 O O . PHE A 1 86 ? -7.743 -5.415 -9.154 1.00 87.56 86 PHE A O 1
ATOM 720 N N . GLU A 1 87 ? -7.563 -4.822 -6.978 1.00 86.94 87 GLU A N 1
ATOM 721 C CA . GLU A 1 87 ? -7.637 -6.159 -6.396 1.00 86.94 87 GLU A CA 1
ATOM 722 C C . GLU A 1 87 ? -8.496 -6.108 -5.121 1.00 86.94 87 GLU A C 1
ATOM 724 O O . GLU A 1 87 ? -8.611 -5.061 -4.479 1.00 86.94 87 GLU A O 1
ATOM 729 N N . GLU A 1 88 ? -9.105 -7.238 -4.762 1.00 87.75 88 GLU A N 1
ATOM 730 C CA . GLU A 1 88 ? -9.937 -7.407 -3.560 1.00 87.75 88 GLU A CA 1
ATOM 731 C C . GLU A 1 88 ? -9.285 -8.448 -2.632 1.00 87.75 88 GLU A C 1
ATOM 733 O O . GLU A 1 88 ? -9.700 -9.607 -2.601 1.00 87.75 88 GLU A O 1
ATOM 738 N N . PRO A 1 89 ? -8.191 -8.099 -1.930 1.00 83.75 89 PRO A N 1
ATOM 739 C CA . PRO A 1 89 ? -7.548 -9.020 -1.004 1.00 83.75 89 PRO A CA 1
ATOM 740 C C . PRO A 1 89 ? -8.388 -9.281 0.255 1.00 83.75 89 PRO A C 1
ATOM 742 O O . PRO A 1 89 ? -8.934 -8.367 0.878 1.00 83.75 89 PRO A O 1
ATOM 745 N N . GLU A 1 90 ? -8.391 -10.538 0.698 1.00 85.00 90 GLU A N 1
ATOM 746 C CA . GLU A 1 90 ? -8.887 -10.940 2.017 1.00 85.00 90 GLU A CA 1
ATOM 747 C C . GLU A 1 90 ? -7.905 -10.483 3.106 1.00 85.00 90 GLU A C 1
ATOM 749 O O . GLU A 1 90 ? -6.823 -11.047 3.262 1.00 85.00 90 GLU A O 1
ATOM 754 N N . VAL A 1 91 ? -8.276 -9.478 3.899 1.00 81.69 91 VAL A N 1
ATOM 755 C CA . VAL A 1 91 ? -7.409 -8.880 4.933 1.00 81.69 91 VAL A CA 1
ATOM 756 C C . VAL A 1 91 ? -7.629 -9.463 6.331 1.00 81.69 91 VAL A C 1
ATOM 758 O O . VAL A 1 91 ? -6.866 -9.194 7.262 1.00 81.69 91 VAL A O 1
ATOM 761 N N . LYS A 1 92 ? -8.662 -10.289 6.497 1.00 78.94 92 LYS A N 1
ATOM 762 C CA . LYS A 1 92 ? -8.946 -11.038 7.723 1.00 78.94 92 LYS A CA 1
ATOM 763 C C . LYS A 1 92 ? -9.507 -12.397 7.337 1.00 78.94 92 LYS A C 1
ATOM 765 O O . LYS A 1 92 ? -10.488 -12.444 6.611 1.00 78.94 92 LYS A O 1
ATOM 770 N N . LYS A 1 93 ? -8.900 -13.466 7.860 1.00 65.31 93 LYS A N 1
ATOM 771 C CA . LYS A 1 93 ? -9.350 -14.852 7.673 1.00 65.31 93 LYS A CA 1
ATOM 772 C C . LYS A 1 93 ? -9.926 -15.404 8.973 1.00 65.31 93 LYS A C 1
ATOM 774 O O . LYS A 1 93 ? -9.257 -15.361 10.010 1.00 65.31 93 LYS A O 1
ATOM 779 N N . GLY A 1 94 ? -11.140 -15.943 8.941 1.00 62.84 94 GLY A N 1
ATOM 780 C CA . GLY A 1 94 ? -11.770 -16.574 10.100 1.00 62.84 94 GLY A CA 1
ATOM 781 C C . GLY A 1 94 ? -12.936 -17.477 9.713 1.00 62.84 94 GLY A C 1
ATOM 782 O O . GLY A 1 94 ? -13.596 -17.257 8.717 1.00 62.84 94 GLY A O 1
ATOM 783 N N . PHE A 1 95 ? -13.259 -18.471 10.546 1.00 51.97 95 PHE A N 1
ATOM 784 C CA . PHE A 1 95 ? -14.292 -19.479 10.237 1.00 51.97 95 PHE A CA 1
ATOM 785 C C . PHE A 1 95 ? -15.707 -18.905 9.968 1.00 51.97 95 PHE A C 1
ATOM 787 O O . PHE A 1 95 ? -16.571 -19.632 9.490 1.00 51.97 95 PHE A O 1
ATOM 794 N N . LEU A 1 96 ? -15.962 -17.631 10.305 1.00 48.81 96 LEU A N 1
ATOM 795 C CA . LEU A 1 96 ? -17.264 -16.964 10.145 1.00 48.81 96 LEU A CA 1
ATOM 796 C C . LEU A 1 96 ? -17.204 -15.500 9.666 1.00 48.81 96 LEU A C 1
ATOM 798 O O . LEU A 1 96 ? -18.261 -14.958 9.375 1.00 48.81 96 LEU A O 1
ATOM 802 N N . ASN A 1 97 ? -16.035 -14.849 9.622 1.00 60.72 97 ASN A N 1
ATOM 803 C CA . ASN A 1 97 ? -15.919 -13.403 9.366 1.00 60.72 97 ASN A CA 1
ATOM 804 C C . ASN A 1 97 ? -14.656 -13.107 8.547 1.00 60.72 97 ASN A C 1
ATOM 806 O O . ASN A 1 97 ? -13.669 -12.593 9.091 1.00 60.72 97 ASN A O 1
ATOM 810 N N . ASP A 1 98 ? -14.706 -13.445 7.262 1.00 73.38 98 ASP A N 1
ATOM 811 C CA . ASP A 1 98 ? -13.720 -12.966 6.301 1.00 73.38 98 ASP A CA 1
ATOM 812 C C . ASP A 1 98 ? -14.021 -11.496 5.972 1.00 73.38 98 ASP A C 1
ATOM 814 O O . ASP A 1 98 ? -15.182 -11.101 5.836 1.00 73.38 98 ASP A O 1
ATOM 818 N N . GLN A 1 99 ? -12.979 -10.665 5.944 1.00 81.62 99 GLN A N 1
ATOM 819 C CA . GLN A 1 99 ? -13.085 -9.256 5.565 1.00 81.62 99 GLN A CA 1
ATOM 820 C C . GLN A 1 99 ? -12.302 -9.053 4.276 1.00 81.62 99 GLN A C 1
ATOM 822 O O . GLN A 1 99 ? -11.087 -9.262 4.252 1.00 81.62 99 GLN A O 1
ATOM 827 N N . GLU A 1 100 ? -13.002 -8.623 3.237 1.00 85.94 100 GLU A N 1
ATOM 828 C CA . GLU A 1 100 ? -12.432 -8.192 1.966 1.00 85.94 100 GLU A CA 1
ATOM 829 C C . GLU A 1 100 ? -12.317 -6.667 1.978 1.00 85.94 100 GLU A C 1
ATOM 831 O O . GLU A 1 100 ? -13.141 -5.980 2.588 1.00 85.94 100 GLU A O 1
ATOM 836 N N . VAL A 1 101 ? -11.265 -6.145 1.353 1.00 86.38 101 VAL A N 1
ATOM 837 C CA . VAL A 1 101 ? -11.083 -4.704 1.146 1.00 86.38 101 VAL A CA 1
ATOM 838 C C . VAL A 1 101 ? -10.719 -4.498 -0.303 1.00 86.38 101 VAL A C 1
ATOM 840 O O . VAL A 1 101 ? -9.735 -5.065 -0.777 1.00 86.38 101 VAL A O 1
ATOM 843 N N . LYS A 1 102 ? -11.479 -3.666 -1.005 1.00 88.12 102 LYS A N 1
ATOM 844 C CA . LYS A 1 102 ? -11.165 -3.324 -2.385 1.00 88.12 102 LYS A CA 1
ATOM 845 C C . LYS A 1 102 ? -10.091 -2.250 -2.405 1.00 88.12 102 LYS A C 1
ATOM 847 O O . LYS A 1 102 ? -10.187 -1.223 -1.734 1.00 88.12 102 LYS A O 1
ATOM 852 N N . THR A 1 103 ? -9.000 -2.505 -3.118 1.00 86.81 103 THR A N 1
ATOM 853 C CA . THR A 1 103 ? -7.834 -1.625 -3.055 1.00 86.81 103 THR A CA 1
ATOM 854 C C . THR A 1 103 ? -7.007 -1.631 -4.334 1.00 86.81 103 THR A C 1
ATOM 856 O O . THR A 1 103 ? -7.289 -2.338 -5.302 1.00 86.81 103 THR A O 1
ATOM 859 N N . ILE A 1 104 ? -5.962 -0.805 -4.333 1.00 86.81 104 ILE A N 1
ATOM 860 C CA . ILE A 1 104 ? -4.987 -0.709 -5.413 1.00 86.81 104 ILE A CA 1
ATOM 861 C C . ILE A 1 104 ? -3.706 -1.479 -5.075 1.00 86.81 104 ILE A C 1
ATOM 863 O O . ILE A 1 104 ? -3.082 -1.277 -4.032 1.00 86.81 104 ILE A O 1
ATOM 867 N N . CYS A 1 105 ? -3.252 -2.299 -6.014 1.00 84.62 105 CYS A N 1
ATOM 868 C CA . CYS A 1 105 ? -1.979 -3.008 -5.979 1.00 84.62 105 CYS A CA 1
ATOM 869 C C . CYS A 1 105 ? -1.036 -2.486 -7.071 1.00 84.62 105 CYS A C 1
ATOM 871 O O . CYS A 1 105 ? -1.461 -1.930 -8.085 1.00 84.62 105 CYS A O 1
ATOM 873 N N . MET A 1 106 ? 0.271 -2.646 -6.861 1.00 83.62 106 MET A N 1
ATOM 874 C CA . MET A 1 106 ? 1.310 -2.285 -7.830 1.00 83.62 106 MET A CA 1
ATOM 875 C C . MET A 1 106 ? 2.399 -3.356 -7.865 1.00 83.62 106 MET A C 1
ATOM 877 O O . MET A 1 106 ? 2.639 -4.041 -6.870 1.00 83.62 106 MET A O 1
ATOM 881 N N . ASP A 1 107 ? 3.104 -3.457 -8.991 1.00 78.75 107 ASP A N 1
ATOM 882 C CA . ASP A 1 107 ? 4.268 -4.335 -9.101 1.00 78.75 107 ASP A CA 1
ATOM 883 C C . ASP A 1 107 ? 5.477 -3.762 -8.361 1.00 78.75 107 ASP A C 1
ATOM 885 O O . ASP A 1 107 ? 5.853 -2.602 -8.545 1.00 78.75 107 ASP A O 1
ATOM 889 N N . SER A 1 108 ? 6.160 -4.615 -7.598 1.00 70.69 108 SER A N 1
ATOM 890 C CA . SER A 1 108 ? 7.530 -4.330 -7.169 1.00 70.69 108 SER A CA 1
ATOM 891 C C . SER A 1 108 ? 8.474 -4.506 -8.358 1.00 70.69 108 SER A C 1
ATOM 893 O O . SER A 1 108 ? 8.491 -5.564 -8.985 1.00 70.69 108 SER A O 1
ATOM 895 N N . VAL A 1 109 ? 9.272 -3.483 -8.666 1.00 68.31 109 VAL A N 1
ATOM 896 C CA . VAL A 1 109 ? 10.239 -3.513 -9.773 1.00 68.31 109 VAL A CA 1
ATOM 897 C C . VAL A 1 109 ? 11.667 -3.398 -9.251 1.00 68.31 109 VAL A C 1
ATOM 899 O O . VAL A 1 109 ? 11.959 -2.577 -8.383 1.00 68.31 109 VAL A O 1
ATOM 902 N N . VAL A 1 110 ? 12.567 -4.207 -9.807 1.00 66.56 110 VAL A N 1
ATOM 903 C CA . VAL A 1 110 ? 14.018 -4.059 -9.631 1.00 66.56 110 VAL A CA 1
ATOM 904 C C . VAL A 1 110 ? 14.559 -3.373 -10.881 1.00 66.56 110 VAL A C 1
ATOM 906 O O . VAL A 1 110 ? 14.245 -3.785 -11.996 1.00 66.56 110 VAL A O 1
ATOM 909 N N . ILE A 1 111 ? 15.335 -2.305 -10.704 1.00 68.00 111 ILE A N 1
ATOM 910 C CA . ILE A 1 111 ? 15.890 -1.511 -11.807 1.00 68.00 111 ILE A CA 1
ATOM 911 C C . ILE A 1 111 ? 17.404 -1.715 -11.834 1.00 68.00 111 ILE A C 1
ATOM 913 O O . ILE A 1 111 ? 18.068 -1.488 -10.824 1.00 68.00 111 ILE A O 1
ATOM 917 N N . SER A 1 112 ? 17.947 -2.095 -12.992 1.00 66.19 112 SER A N 1
ATOM 918 C CA . SER A 1 112 ? 19.389 -2.108 -13.260 1.00 66.19 112 SER A CA 1
ATOM 919 C C . SER A 1 112 ? 19.778 -1.011 -14.260 1.00 66.19 112 SER A C 1
ATOM 921 O O . SER A 1 112 ? 18.934 -0.441 -14.961 1.00 66.19 112 SER A O 1
ATOM 923 N N . SER A 1 113 ? 21.072 -0.681 -14.315 1.00 68.56 113 SER A N 1
ATOM 924 C CA . SER A 1 113 ? 21.603 0.212 -15.352 1.00 68.56 113 SER A CA 1
ATOM 925 C C . SER A 1 113 ? 21.465 -0.432 -16.733 1.00 68.56 113 SER A C 1
ATOM 927 O O . SER A 1 113 ? 21.688 -1.627 -16.888 1.00 68.56 113 SER A O 1
ATOM 929 N N . LYS A 1 114 ? 21.217 0.372 -17.774 1.00 69.06 114 LYS A N 1
ATOM 930 C CA . LYS A 1 114 ? 21.285 -0.094 -19.175 1.00 69.06 114 LYS A CA 1
ATOM 931 C C . LYS A 1 114 ? 22.687 -0.543 -19.598 1.00 69.06 114 LYS A C 1
ATOM 933 O O . LYS A 1 114 ? 22.827 -1.189 -20.626 1.00 69.06 114 LYS A O 1
ATOM 938 N N . SER A 1 115 ? 23.706 -0.136 -18.845 1.00 78.31 115 SER A N 1
ATOM 939 C CA . SER A 1 115 ? 25.099 -0.543 -19.023 1.00 78.31 115 SER A CA 1
ATOM 940 C C . SER A 1 115 ? 25.504 -1.670 -18.073 1.00 78.31 115 SER A C 1
ATOM 942 O O . SER A 1 115 ? 26.700 -1.872 -17.889 1.00 78.31 115 SER A O 1
ATOM 944 N N . ALA A 1 116 ? 24.546 -2.296 -17.382 1.00 72.12 116 ALA A N 1
ATOM 945 C CA . ALA A 1 116 ? 24.835 -3.474 -16.587 1.00 72.12 116 ALA A CA 1
ATOM 946 C C . ALA A 1 116 ? 25.356 -4.563 -17.522 1.00 72.12 116 ALA A C 1
ATOM 948 O O . ALA A 1 116 ? 24.711 -4.861 -18.528 1.00 72.12 116 ALA A O 1
ATOM 949 N N . ASP A 1 117 ? 26.540 -5.077 -17.219 1.00 76.31 117 ASP A N 1
ATOM 950 C CA . ASP A 1 117 ? 27.044 -6.285 -17.848 1.00 76.31 117 ASP A CA 1
ATOM 951 C C . ASP A 1 117 ? 26.289 -7.506 -17.308 1.00 76.31 117 ASP A C 1
ATOM 953 O O . ASP A 1 117 ? 25.547 -7.425 -16.321 1.00 76.31 117 ASP A O 1
ATOM 957 N N . ASP A 1 118 ? 26.446 -8.628 -18.008 1.00 78.06 118 ASP A N 1
ATOM 958 C CA . ASP A 1 118 ? 25.789 -9.886 -17.654 1.00 78.06 118 ASP A CA 1
ATOM 959 C C . ASP A 1 118 ? 26.176 -10.327 -16.227 1.00 78.06 118 ASP A C 1
ATOM 961 O O . ASP A 1 118 ? 25.325 -10.827 -15.495 1.00 78.06 118 ASP A O 1
ATOM 965 N N . ASP A 1 119 ? 27.400 -10.013 -15.786 1.00 79.06 119 ASP A N 1
ATOM 966 C CA . ASP A 1 119 ? 27.897 -10.287 -14.433 1.00 79.06 119 ASP A CA 1
ATOM 967 C C . ASP A 1 119 ? 27.069 -9.563 -13.352 1.00 79.06 119 ASP A C 1
ATOM 969 O O . ASP A 1 119 ? 26.687 -10.167 -12.351 1.00 79.06 119 ASP A O 1
ATOM 973 N N . MET A 1 120 ? 26.708 -8.287 -13.548 1.00 74.69 120 MET A N 1
ATOM 974 C CA . MET A 1 120 ? 25.874 -7.567 -12.577 1.00 74.69 120 MET A CA 1
ATOM 975 C C . MET A 1 120 ? 24.416 -8.057 -12.567 1.00 74.69 120 MET A C 1
ATOM 977 O O . MET A 1 120 ? 23.736 -7.968 -11.540 1.00 74.69 120 MET A O 1
ATOM 981 N N . VAL A 1 121 ? 23.906 -8.560 -13.696 1.00 73.38 121 VAL A N 1
ATOM 982 C CA . VAL A 1 121 ? 22.585 -9.209 -13.742 1.00 73.38 121 VAL A CA 1
ATOM 983 C C . VAL A 1 121 ? 22.615 -10.525 -12.966 1.00 73.38 121 VAL A C 1
ATOM 985 O O . VAL A 1 121 ? 21.701 -10.768 -12.171 1.00 73.38 121 VAL A O 1
ATOM 988 N N . ASP A 1 122 ? 23.671 -11.318 -13.138 1.00 77.88 122 ASP A N 1
ATOM 989 C CA . ASP A 1 122 ? 23.886 -12.564 -12.403 1.00 77.88 122 ASP A CA 1
ATOM 990 C C . ASP A 1 122 ? 24.062 -12.310 -10.900 1.00 77.88 122 ASP A C 1
ATOM 992 O O . ASP A 1 122 ? 23.409 -12.979 -10.105 1.00 77.88 122 ASP A O 1
ATOM 996 N N . ASP A 1 123 ? 24.794 -11.274 -10.481 1.00 79.31 123 ASP A N 1
ATOM 997 C CA . ASP A 1 123 ? 24.927 -10.898 -9.064 1.00 79.31 123 ASP A CA 1
ATOM 998 C C . ASP A 1 123 ? 23.579 -10.522 -8.421 1.00 79.31 123 ASP A C 1
ATOM 1000 O O . ASP A 1 123 ? 23.288 -10.873 -7.270 1.00 79.31 123 ASP A O 1
ATOM 1004 N N . VAL A 1 124 ? 22.722 -9.798 -9.152 1.00 76.38 124 VAL A N 1
ATOM 1005 C CA . VAL A 1 124 ? 21.367 -9.465 -8.684 1.00 76.38 124 VAL A CA 1
ATOM 1006 C C . VAL A 1 124 ? 20.510 -10.725 -8.609 1.00 76.38 124 VAL A C 1
ATOM 1008 O O . VAL A 1 124 ? 19.800 -10.917 -7.619 1.00 76.38 124 VAL A O 1
ATOM 1011 N N . ALA A 1 125 ? 20.574 -11.597 -9.616 1.00 74.44 125 ALA A N 1
ATOM 1012 C CA . ALA A 1 125 ? 19.870 -12.873 -9.603 1.00 74.44 125 ALA A CA 1
ATOM 1013 C C . ALA A 1 125 ? 20.336 -13.756 -8.433 1.00 74.44 125 ALA A C 1
ATOM 1015 O O . ALA A 1 125 ? 19.494 -14.277 -7.701 1.00 74.44 125 ALA A O 1
ATOM 1016 N N . ASP A 1 126 ? 21.640 -13.838 -8.180 1.00 76.19 126 ASP A N 1
ATOM 1017 C CA . ASP A 1 126 ? 22.242 -14.570 -7.069 1.00 76.19 126 ASP A CA 1
ATOM 1018 C C . ASP A 1 126 ? 21.823 -13.993 -5.720 1.00 76.19 126 ASP A C 1
ATOM 1020 O O . ASP A 1 126 ? 21.456 -14.743 -4.813 1.00 76.19 126 ASP A O 1
ATOM 1024 N N . LEU A 1 127 ? 21.797 -12.668 -5.563 1.00 75.19 127 LEU A N 1
ATOM 1025 C CA . LEU A 1 127 ? 21.262 -12.030 -4.360 1.00 75.19 127 LEU A CA 1
ATOM 1026 C C . LEU A 1 127 ? 19.794 -12.397 -4.139 1.00 75.19 127 LEU A C 1
ATOM 1028 O O . LEU A 1 127 ? 19.416 -12.729 -3.010 1.00 75.19 127 LEU A O 1
ATOM 1032 N N . LEU A 1 128 ? 18.976 -12.363 -5.194 1.00 77.44 128 LEU A N 1
ATOM 1033 C CA . LEU A 1 128 ? 17.556 -12.703 -5.128 1.00 77.44 128 LEU A CA 1
ATOM 1034 C C . LEU A 1 128 ? 17.329 -14.192 -4.841 1.00 77.44 128 LEU A C 1
ATOM 1036 O O . LEU A 1 128 ? 16.426 -14.510 -4.073 1.00 77.44 128 LEU A O 1
ATOM 1040 N N . ILE A 1 129 ? 18.131 -15.095 -5.411 1.00 76.06 129 ILE A N 1
ATOM 1041 C CA . ILE A 1 129 ? 18.046 -16.548 -5.202 1.00 76.06 129 ILE A CA 1
ATOM 1042 C C . ILE A 1 129 ? 18.516 -16.911 -3.792 1.00 76.06 129 ILE A C 1
ATOM 1044 O O . ILE A 1 129 ? 17.785 -17.564 -3.045 1.00 76.06 129 ILE A O 1
ATOM 1048 N N . ASN A 1 130 ? 19.693 -16.438 -3.385 1.00 78.38 130 ASN A N 1
ATOM 1049 C CA . ASN A 1 130 ? 20.286 -16.772 -2.088 1.00 78.38 130 ASN A CA 1
ATOM 1050 C C . ASN A 1 130 ? 19.532 -16.144 -0.912 1.00 78.38 130 ASN A C 1
ATOM 1052 O O . ASN A 1 130 ? 19.543 -16.679 0.195 1.00 78.38 130 ASN A O 1
ATOM 1056 N N . ASN A 1 131 ? 18.837 -15.028 -1.142 1.00 73.81 131 ASN A N 1
ATOM 1057 C CA . ASN A 1 131 ? 17.977 -14.402 -0.140 1.00 73.81 131 ASN A CA 1
ATOM 1058 C C . ASN A 1 131 ? 16.492 -14.624 -0.424 1.00 73.81 131 ASN A C 1
ATOM 1060 O O . ASN A 1 131 ? 15.660 -13.972 0.210 1.00 73.81 131 ASN A O 1
ATOM 1064 N N . ARG A 1 132 ? 16.135 -15.545 -1.330 1.00 64.69 132 ARG A N 1
ATOM 1065 C CA . ARG A 1 132 ? 14.752 -15.733 -1.784 1.00 64.69 132 ARG A CA 1
ATOM 1066 C C . ARG A 1 132 ? 13.795 -15.944 -0.623 1.00 64.69 132 ARG A C 1
ATOM 1068 O O . ARG A 1 132 ? 12.787 -15.266 -0.561 1.00 64.69 132 ARG A O 1
ATOM 1075 N N . SER A 1 133 ? 14.136 -16.802 0.335 1.00 61.47 133 SER A N 1
ATOM 1076 C CA . SER A 1 133 ? 13.301 -17.077 1.514 1.00 61.47 133 SER A CA 1
ATOM 1077 C C . SER A 1 133 ? 13.151 -15.885 2.468 1.00 61.47 133 SER A C 1
ATOM 1079 O O . SER A 1 133 ? 12.182 -15.818 3.217 1.00 61.47 133 SER A O 1
ATOM 1081 N N . ARG A 1 134 ? 14.087 -14.926 2.452 1.00 61.69 134 ARG A N 1
ATOM 1082 C CA . ARG A 1 134 ? 14.009 -13.686 3.243 1.00 61.69 134 ARG A CA 1
ATOM 1083 C C . ARG A 1 134 ? 13.241 -12.584 2.522 1.00 61.69 134 ARG A C 1
ATOM 1085 O O . ARG A 1 134 ? 12.506 -11.838 3.162 1.00 61.69 134 ARG A O 1
ATOM 1092 N N . LEU A 1 135 ? 13.456 -12.450 1.216 1.00 56.19 135 LEU A N 1
ATOM 1093 C CA . LEU A 1 135 ? 12.867 -11.400 0.381 1.00 56.19 135 LEU A CA 1
ATOM 1094 C C . LEU A 1 135 ? 11.441 -11.761 -0.052 1.00 56.19 135 LEU A C 1
ATOM 1096 O O . LEU A 1 135 ? 10.547 -10.919 -0.035 1.00 56.19 135 LEU A O 1
ATOM 1100 N N . PHE A 1 136 ? 11.227 -13.038 -0.349 1.00 70.69 136 PHE A N 1
ATOM 1101 C CA . PHE A 1 136 ? 9.972 -13.655 -0.761 1.00 70.69 136 PHE A CA 1
ATOM 1102 C C . PHE A 1 136 ? 9.693 -14.869 0.141 1.00 70.69 136 PHE A C 1
ATOM 1104 O O . PHE A 1 136 ? 9.778 -16.009 -0.324 1.00 70.69 136 PHE A O 1
ATOM 1111 N N . PRO A 1 137 ? 9.440 -14.662 1.449 1.00 52.03 137 PRO A N 1
ATOM 1112 C CA . PRO A 1 137 ? 9.063 -15.765 2.320 1.00 52.03 137 PRO A CA 1
ATOM 1113 C C . PRO A 1 137 ? 7.813 -16.426 1.742 1.00 52.03 137 PRO A C 1
ATOM 1115 O O . PRO A 1 137 ? 6.807 -15.756 1.514 1.00 52.03 137 PRO A O 1
ATOM 1118 N N . SER A 1 138 ? 7.941 -17.715 1.440 1.00 50.94 138 SER A N 1
ATOM 1119 C CA . SER A 1 138 ? 6.819 -18.591 1.127 1.00 50.94 138 SER A CA 1
ATOM 1120 C C . SER A 1 138 ? 5.906 -18.694 2.344 1.00 50.94 138 SER A C 1
ATOM 1122 O O . SER A 1 138 ? 6.413 -18.710 3.469 1.00 50.94 138 SER A O 1
ATOM 1124 N N . GLU A 1 139 ? 4.605 -18.738 2.065 1.00 48.97 139 GLU A N 1
ATOM 1125 C CA . GLU A 1 139 ? 3.490 -18.881 3.012 1.00 48.97 139 GLU A CA 1
ATOM 1126 C C . GLU A 1 139 ? 3.719 -19.923 4.117 1.00 48.97 139 GLU A C 1
ATOM 1128 O O . GLU A 1 139 ? 4.291 -21.002 3.824 1.00 48.97 139 GLU A O 1
#

Foldseek 3Di:
DVVVLVLDVVCVPDDDDPDDDPVLVVCCLVCCPDPDNDDDDDDDLVCLVDDSLVVQVPGPSHDAAADDDPSQQDQDPVRRGHQWDWDWGFNDDDPPDTDTGIYIDGDDDDDDDPPDDPVNVVVVVCVCVVCVCVVPPDD

Radius of gyration: 18.33 Å; chains: 1; bounding box: 45×38×41 Å

Sequence (139 aa):
WKYMRELNNDYANSQTFYQGGMQVLSQLASQPDGDINAFLWVSNPDKLDQRYLKTVLNNDQLELIDVDDWDLNDKHETLGRSIYRFEEPEVKKGFLNDQEVKTICMDSVVISSKSADDDMVDDVADLLINNRSRLFPSE

Organism: NCBI:txid298394

pLDDT: mean 80.32, std 9.49, range [48.81, 91.69]

Secondary structure (DSSP, 8-state):
-HHHHHH-GGGTT-------SHHHHHHHHH-TTSS---------TT-TT-HHHHHHHT-TT--------GGGGPBPTTTSSBS-EEE--EEE--SS--EE--EEE--------TT--HHHHHHHHHHHHHTHHHHS---